Protein AF-A0ABD6W4W5-F1 (afdb_monomer_lite)

Foldseek 3Di:
DVLVVLLCCCVVVVDDLVVSCVVVVHDSVVNVVSNVVVVVCCVVPVPDPPPPVPPPPDD

Radius of gyration: 12.5 Å; chains: 1; bounding box: 21×36×28 Å

Secondary structure (DSSP, 8-state):
-HHHHHHHHHHTS---HHHHHHHTT--HHHHHHHHHHHHHHHHT-TTSSSSSTTTTS--

Organism: Rathayibacter rathayi (NCBI:txid33887)

pLDDT: mean 75.77, std 19.22, range [39.66, 93.62]

InterPro domains:
  IPR002514 Transposase IS3/IS911family [PF01527] (1-43)
  IPR009057 Homedomain-like superfamily [SSF46689] (1-45)

Structure (mmCIF, N/CA/C/O backbone):
data_AF-A0ABD6W4W5-F1
#
_entry.id   AF-A0ABD6W4W5-F1
#
loop_
_atom_site.group_PDB
_atom_site.id
_atom_site.type_symbol
_atom_site.label_atom_id
_atom_site.label_alt_id
_atom_site.label_comp_id
_atom_site.label_asym_id
_atom_site.label_entity_id
_atom_site.label_seq_id
_atom_site.pdbx_PDB_ins_code
_atom_site.Cartn_x
_atom_site.Cartn_y
_atom_site.Cartn_z
_atom_site.occupancy
_atom_site.B_iso_or_equiv
_atom_site.auth_seq_id
_atom_site.auth_comp_id
_atom_site.auth_asym_id
_atom_site.auth_atom_id
_atom_site.pdbx_PDB_model_num
ATOM 1 N N . GLU A 1 1 ? 10.215 -9.033 3.518 1.00 68.88 1 GLU A N 1
ATOM 2 C CA . GLU A 1 1 ? 9.004 -9.836 3.248 1.00 68.88 1 GLU A CA 1
ATOM 3 C C . GLU A 1 1 ? 7.726 -9.022 3.462 1.00 68.88 1 GLU A C 1
ATOM 5 O O . GLU A 1 1 ? 7.069 -8.729 2.475 1.00 68.88 1 GLU A O 1
ATOM 10 N N . PHE A 1 2 ? 7.463 -8.472 4.656 1.00 79.44 2 PHE A N 1
ATOM 11 C CA . PHE A 1 2 ? 6.246 -7.680 4.949 1.00 79.44 2 PHE A CA 1
ATOM 12 C C . PHE A 1 2 ? 5.892 -6.562 3.943 1.00 79.44 2 PHE A C 1
ATOM 14 O O . PHE A 1 2 ? 4.748 -6.413 3.529 1.00 79.44 2 PHE A O 1
ATOM 21 N N . ARG A 1 3 ? 6.882 -5.774 3.500 1.00 81.56 3 ARG A N 1
ATOM 22 C CA . ARG A 1 3 ? 6.648 -4.689 2.525 1.00 81.56 3 ARG A CA 1
ATOM 23 C C . ARG A 1 3 ? 6.214 -5.215 1.155 1.00 81.56 3 ARG A C 1
ATOM 25 O O . ARG A 1 3 ? 5.396 -4.586 0.497 1.00 81.56 3 ARG A O 1
ATOM 32 N N . ALA A 1 4 ? 6.793 -6.337 0.726 1.00 81.81 4 ALA A N 1
ATOM 33 C CA . ALA A 1 4 ? 6.478 -6.956 -0.556 1.00 81.81 4 ALA A CA 1
ATOM 34 C C . ALA A 1 4 ? 5.094 -7.612 -0.512 1.00 81.81 4 ALA A C 1
ATOM 36 O O . ALA A 1 4 ? 4.334 -7.479 -1.466 1.00 81.81 4 ALA A O 1
ATOM 37 N N . GLU A 1 5 ? 4.747 -8.230 0.619 1.00 85.62 5 GLU A N 1
ATOM 38 C CA . GLU A 1 5 ? 3.418 -8.785 0.869 1.00 85.62 5 GLU A CA 1
ATOM 39 C C . GLU A 1 5 ? 2.340 -7.694 0.852 1.00 85.62 5 GLU A C 1
ATOM 41 O O . GLU A 1 5 ? 1.395 -7.790 0.077 1.00 85.62 5 GLU A O 1
ATOM 46 N N . ALA A 1 6 ? 2.529 -6.590 1.584 1.00 89.31 6 ALA A N 1
ATOM 47 C CA . ALA A 1 6 ? 1.577 -5.476 1.591 1.00 89.31 6 ALA A CA 1
ATOM 48 C C . ALA A 1 6 ? 1.376 -4.850 0.196 1.00 89.31 6 ALA A C 1
ATOM 50 O O . ALA A 1 6 ? 0.270 -4.461 -0.173 1.00 89.31 6 ALA A O 1
ATOM 51 N N . VAL A 1 7 ? 2.445 -4.754 -0.603 1.00 88.38 7 VAL A N 1
ATOM 52 C CA . VAL A 1 7 ? 2.364 -4.262 -1.986 1.00 88.38 7 VAL A CA 1
ATOM 53 C C . VAL A 1 7 ? 1.653 -5.265 -2.898 1.00 88.38 7 VAL A C 1
ATOM 55 O O . VAL A 1 7 ? 0.847 -4.843 -3.728 1.00 88.38 7 VAL A O 1
ATOM 58 N N . ARG A 1 8 ? 1.899 -6.573 -2.739 1.00 85.62 8 ARG A N 1
ATOM 59 C CA . ARG A 1 8 ? 1.161 -7.616 -3.466 1.00 85.62 8 ARG A CA 1
ATOM 60 C C . ARG A 1 8 ? -0.315 -7.607 -3.102 1.00 85.62 8 ARG A C 1
ATOM 62 O O . ARG A 1 8 ? -1.128 -7.631 -4.006 1.00 85.62 8 ARG A O 1
ATOM 69 N N . GLU A 1 9 ? -0.682 -7.455 -1.836 1.00 89.12 9 GLU A N 1
ATOM 70 C CA . GLU A 1 9 ? -2.090 -7.340 -1.430 1.00 89.12 9 GLU A CA 1
ATOM 71 C C . GLU A 1 9 ? -2.823 -6.195 -2.148 1.00 89.12 9 GLU A C 1
ATOM 73 O O . GLU A 1 9 ? -3.983 -6.333 -2.527 1.00 89.12 9 GLU A O 1
ATOM 78 N N . VAL A 1 10 ? -2.151 -5.066 -2.380 1.00 89.94 10 VAL A N 1
ATOM 79 C CA . VAL A 1 10 ? -2.729 -3.933 -3.119 1.00 89.94 10 VAL A CA 1
ATOM 80 C C . VAL A 1 10 ? -2.809 -4.211 -4.621 1.00 89.94 10 VAL A C 1
ATOM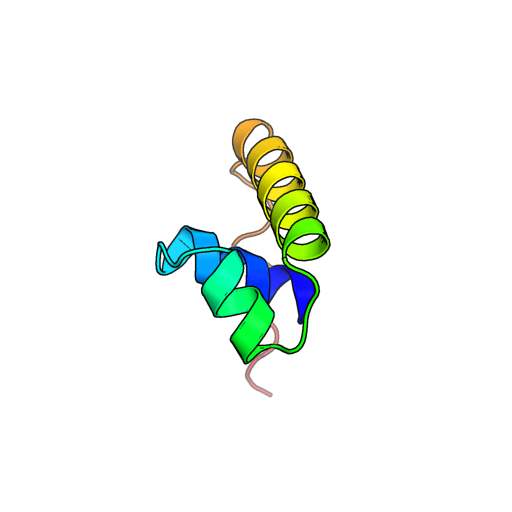 82 O O . VAL A 1 10 ? -3.801 -3.862 -5.253 1.00 89.94 10 VAL A O 1
ATOM 85 N N . ILE A 1 11 ? -1.762 -4.788 -5.217 1.00 87.19 11 ILE A N 1
ATOM 86 C CA . ILE A 1 11 ? -1.653 -4.947 -6.677 1.00 87.19 11 ILE A CA 1
ATOM 87 C C . ILE A 1 11 ? -2.361 -6.216 -7.169 1.00 87.19 11 ILE A C 1
ATOM 89 O O . ILE A 1 11 ? -3.124 -6.145 -8.124 1.00 87.19 11 ILE A O 1
ATOM 93 N N . ASP A 1 12 ? -2.118 -7.349 -6.516 1.00 86.31 12 ASP A N 1
ATOM 94 C CA . ASP A 1 12 ? -2.615 -8.682 -6.880 1.00 86.31 12 ASP A CA 1
ATOM 95 C C . ASP A 1 12 ? -4.090 -8.851 -6.499 1.00 86.31 12 ASP A C 1
ATOM 97 O O . ASP A 1 12 ? -4.912 -9.266 -7.310 1.00 86.31 12 ASP A O 1
ATOM 101 N N . ARG A 1 13 ? -4.471 -8.42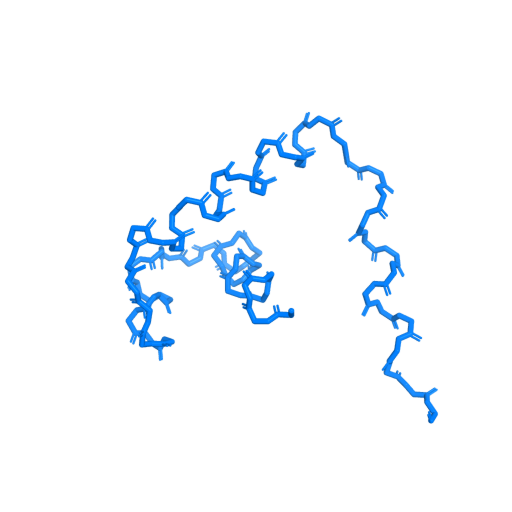8 -5.283 1.00 85.50 13 ARG A N 1
ATOM 102 C C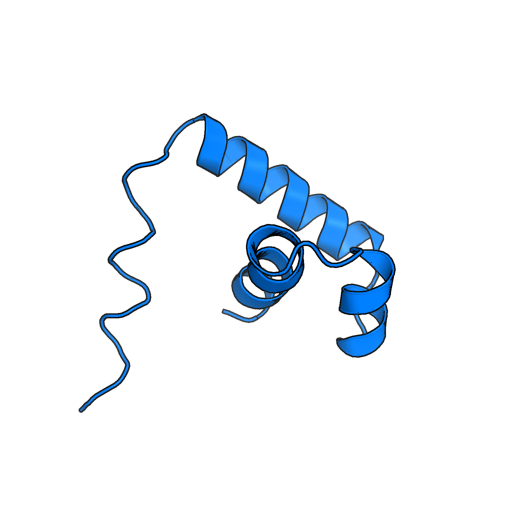A . ARG A 1 13 ? -5.880 -8.444 -4.844 1.00 85.50 13 ARG A CA 1
ATOM 103 C C . ARG A 1 13 ? -6.639 -7.159 -5.176 1.00 85.50 13 ARG A C 1
ATOM 105 O O . ARG A 1 13 ? -7.790 -7.013 -4.774 1.00 85.50 13 ARG A O 1
ATOM 112 N N . SER A 1 14 ? -6.001 -6.223 -5.884 1.00 87.38 14 SER A N 1
ATOM 113 C CA . SER A 1 14 ? -6.582 -4.948 -6.321 1.00 87.38 14 SER A CA 1
ATOM 114 C C . SER A 1 14 ? -7.262 -4.141 -5.195 1.00 87.38 14 SER A C 1
ATOM 116 O O . SER A 1 14 ? -8.251 -3.443 -5.434 1.00 87.38 14 SER A O 1
ATOM 118 N N . ARG A 1 15 ? -6.755 -4.244 -3.955 1.00 89.62 15 ARG A N 1
ATOM 119 C CA . ARG A 1 15 ? -7.310 -3.557 -2.777 1.00 89.62 15 ARG A CA 1
ATOM 120 C C . ARG A 1 15 ? -6.799 -2.124 -2.652 1.00 89.62 15 ARG A C 1
ATOM 122 O O . ARG A 1 15 ? -5.692 -1.792 -3.072 1.00 89.62 15 ARG A O 1
ATOM 129 N N . SER A 1 16 ? -7.585 -1.269 -2.003 1.00 93.62 16 SER A N 1
ATOM 130 C CA . SER A 1 16 ? -7.196 0.108 -1.698 1.00 93.62 16 SER A CA 1
ATOM 131 C C . SER A 1 16 ? -5.998 0.163 -0.748 1.00 93.62 16 SER A C 1
ATOM 133 O O . SER A 1 16 ? -5.982 -0.482 0.299 1.00 93.62 16 SER A O 1
ATOM 135 N N . VAL A 1 17 ? -5.022 1.024 -1.058 1.00 92.38 17 VAL A N 1
ATOM 136 C CA . VAL A 1 17 ? -3.844 1.256 -0.201 1.00 92.38 17 VAL A CA 1
ATOM 137 C C . VAL A 1 17 ? -4.240 1.691 1.213 1.00 92.38 17 VAL A C 1
ATOM 139 O O . VAL A 1 17 ? -3.592 1.298 2.177 1.00 92.38 17 VAL A O 1
ATOM 142 N N . ALA A 1 18 ? -5.297 2.496 1.345 1.00 92.06 18 ALA A N 1
ATOM 143 C CA . ALA A 1 18 ? -5.766 2.982 2.639 1.00 92.06 18 ALA A CA 1
ATOM 144 C C . ALA A 1 18 ? -6.284 1.848 3.538 1.00 92.06 18 ALA A C 1
ATOM 146 O O . ALA A 1 18 ? -5.921 1.802 4.713 1.00 92.06 18 ALA A O 1
ATOM 147 N N . ASP A 1 19 ? -7.069 0.923 2.981 1.00 93.19 19 ASP A N 1
ATOM 148 C CA . ASP A 1 19 ? -7.612 -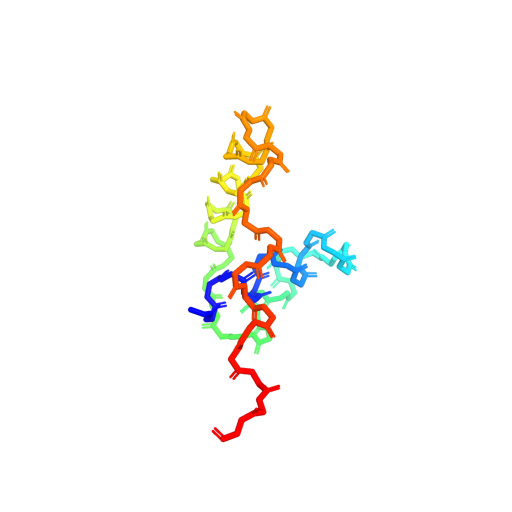0.224 3.712 1.00 93.19 19 ASP A CA 1
ATOM 149 C C . ASP A 1 19 ? -6.502 -1.181 4.148 1.00 93.19 19 ASP A C 1
ATOM 151 O O . ASP A 1 19 ? -6.375 -1.474 5.334 1.00 93.19 19 ASP A O 1
ATOM 155 N N . VAL A 1 20 ? -5.623 -1.575 3.219 1.00 92.56 20 VAL A N 1
ATOM 156 C CA . VAL A 1 20 ? -4.494 -2.473 3.521 1.00 92.56 20 VAL A CA 1
ATOM 157 C C . VAL A 1 20 ? -3.558 -1.846 4.555 1.00 92.56 20 VAL A C 1
ATOM 159 O O . VAL A 1 20 ? -3.106 -2.515 5.480 1.00 92.56 20 VAL A O 1
ATOM 162 N N . ALA A 1 21 ? -3.279 -0.545 4.448 1.00 91.69 21 ALA A N 1
ATOM 163 C CA . ALA A 1 21 ? -2.445 0.139 5.426 1.00 91.69 21 ALA A CA 1
ATOM 164 C C . ALA A 1 21 ? -3.096 0.154 6.816 1.00 91.69 21 ALA A C 1
ATOM 166 O O . ALA A 1 21 ? -2.419 -0.118 7.802 1.00 91.69 21 ALA A O 1
ATOM 167 N N . ARG A 1 22 ? -4.406 0.410 6.904 1.00 92.19 22 ARG A N 1
ATOM 168 C CA . ARG A 1 22 ? -5.138 0.421 8.175 1.00 92.19 22 ARG A CA 1
ATOM 169 C C . ARG A 1 22 ? -5.185 -0.960 8.830 1.00 92.19 22 ARG A C 1
ATOM 171 O O . ARG A 1 22 ? -4.965 -1.043 10.033 1.00 92.19 22 ARG A O 1
ATOM 178 N N . GLU A 1 23 ? -5.423 -2.019 8.058 1.00 91.06 23 GLU A N 1
ATOM 179 C CA . GLU A 1 23 ? -5.400 -3.407 8.549 1.00 91.06 23 GLU A CA 1
ATOM 180 C C . GLU A 1 23 ? -4.025 -3.801 9.096 1.00 91.06 23 GLU A C 1
ATOM 182 O O . GLU A 1 23 ? -3.925 -4.451 10.133 1.00 91.06 23 GLU A O 1
ATOM 187 N N . LEU A 1 24 ? -2.961 -3.369 8.420 1.00 87.69 24 LEU A N 1
ATOM 188 C CA . LEU A 1 24 ? -1.581 -3.687 8.783 1.00 87.69 24 LEU A CA 1
ATOM 189 C C . LEU A 1 24 ? -0.975 -2.723 9.820 1.00 87.69 24 LEU A C 1
ATOM 191 O O . LEU A 1 24 ? 0.203 -2.853 10.152 1.00 87.69 24 LEU A O 1
ATOM 195 N N . GLY A 1 25 ? -1.733 -1.731 10.305 1.00 91.06 25 GLY A N 1
ATOM 196 C CA . GLY A 1 25 ? -1.226 -0.695 11.214 1.00 91.06 25 GLY A CA 1
ATOM 197 C C . GLY A 1 25 ? -0.140 0.196 10.593 1.00 91.06 25 GLY A C 1
ATOM 198 O O . GLY A 1 25 ? 0.685 0.777 11.298 1.00 91.06 25 GLY A O 1
ATOM 199 N N . LEU A 1 26 ? -0.108 0.287 9.264 1.00 89.88 26 LEU A N 1
ATOM 200 C CA . LEU A 1 26 ? 0.835 1.075 8.485 1.00 89.88 26 LEU A CA 1
ATOM 201 C C . LEU A 1 26 ? 0.272 2.452 8.129 1.00 89.88 26 LEU A C 1
ATOM 203 O O . LEU A 1 26 ? -0.930 2.672 7.999 1.00 89.88 26 LEU A O 1
ATOM 207 N N . VAL A 1 27 ? 1.184 3.383 7.860 1.00 93.06 27 VAL A N 1
ATOM 208 C CA . VAL A 1 27 ? 0.828 4.683 7.288 1.00 93.06 27 VAL A CA 1
ATOM 209 C C . VAL A 1 27 ? 0.520 4.513 5.789 1.00 93.06 27 VAL A C 1
ATOM 211 O O . VAL A 1 27 ? 1.390 4.034 5.053 1.00 93.06 27 VAL A O 1
ATOM 214 N N . PRO A 1 28 ? -0.649 4.965 5.289 1.00 91.50 28 PRO A N 1
ATOM 215 C CA . PRO A 1 28 ? -1.031 4.815 3.881 1.00 91.50 28 PRO A CA 1
ATOM 216 C C . PRO A 1 28 ? -0.014 5.406 2.902 1.00 91.50 28 PRO A C 1
ATOM 218 O O . PRO A 1 28 ? 0.309 4.785 1.895 1.00 91.50 28 PRO A O 1
ATOM 221 N N . GLN A 1 29 ? 0.571 6.567 3.220 1.00 92.75 29 GLN A N 1
ATOM 222 C CA . GLN A 1 29 ? 1.610 7.188 2.387 1.00 92.75 29 GLN A CA 1
ATOM 223 C C . GLN A 1 29 ? 2.840 6.291 2.195 1.00 92.75 29 GLN A C 1
ATOM 225 O O . GLN A 1 29 ? 3.438 6.291 1.117 1.00 92.75 29 GLN A O 1
ATOM 230 N N . THR A 1 30 ? 3.223 5.526 3.218 1.00 91.62 30 THR A N 1
ATOM 231 C CA . THR A 1 30 ? 4.359 4.602 3.149 1.00 91.62 30 THR A CA 1
ATOM 232 C C . THR A 1 30 ? 4.064 3.470 2.174 1.00 91.62 30 THR A C 1
ATOM 234 O O . THR A 1 30 ? 4.877 3.189 1.291 1.00 91.62 30 THR A O 1
ATOM 237 N N . LEU A 1 31 ? 2.872 2.880 2.278 1.00 91.12 31 LEU A N 1
ATOM 238 C CA . LEU A 1 31 ? 2.444 1.815 1.382 1.00 91.12 31 LEU A CA 1
ATOM 239 C C . LEU A 1 31 ? 2.288 2.326 -0.061 1.00 91.12 31 LEU A C 1
ATOM 241 O O . LEU A 1 31 ? 2.783 1.682 -0.982 1.00 91.12 31 LEU A O 1
ATOM 245 N N . THR A 1 32 ? 1.747 3.533 -0.269 1.00 91.19 32 THR A N 1
ATOM 246 C CA . THR A 1 32 ? 1.687 4.179 -1.594 1.00 91.19 32 THR A CA 1
ATOM 247 C C . THR A 1 32 ? 3.074 4.325 -2.218 1.00 91.19 32 THR A C 1
ATOM 249 O O . THR A 1 32 ? 3.257 4.012 -3.396 1.00 91.19 32 THR A O 1
ATOM 252 N N . LYS A 1 33 ? 4.078 4.773 -1.449 1.00 91.94 33 LYS A N 1
ATOM 253 C CA . LYS A 1 33 ? 5.458 4.905 -1.947 1.00 91.94 33 LYS A CA 1
ATOM 254 C C . LYS A 1 33 ? 6.041 3.557 -2.368 1.00 91.94 33 LYS A C 1
ATOM 256 O O . LYS A 1 33 ? 6.710 3.496 -3.399 1.00 91.94 33 LYS A O 1
ATOM 261 N N . TRP A 1 34 ? 5.784 2.489 -1.613 1.00 91.12 34 TRP A N 1
ATOM 262 C CA . TRP A 1 34 ? 6.247 1.144 -1.965 1.00 91.12 34 TRP A CA 1
ATOM 263 C C . TRP A 1 34 ? 5.540 0.589 -3.201 1.00 91.12 34 TRP A C 1
ATOM 265 O O . TRP A 1 34 ? 6.214 0.065 -4.082 1.00 91.12 34 TRP A O 1
ATOM 275 N N . VAL A 1 35 ? 4.222 0.773 -3.323 1.00 88.38 35 VAL A N 1
ATOM 276 C CA . VAL A 1 35 ? 3.446 0.381 -4.513 1.00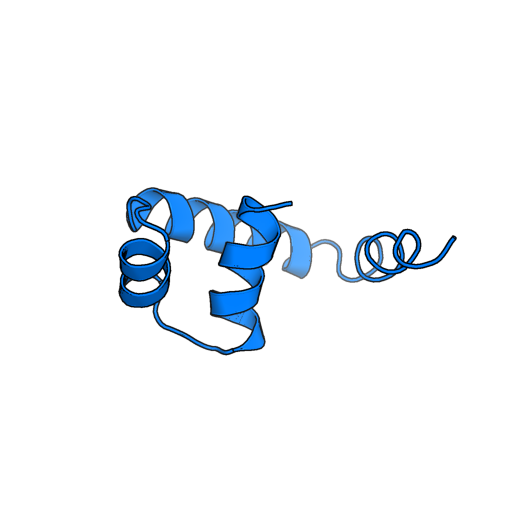 88.38 35 VAL A CA 1
ATOM 277 C C . VAL A 1 35 ? 3.947 1.123 -5.753 1.00 88.38 35 VAL A C 1
ATOM 279 O O . VAL A 1 35 ? 4.164 0.511 -6.796 1.00 88.38 35 VAL A O 1
ATOM 282 N N . ALA A 1 36 ? 4.198 2.430 -5.646 1.00 88.50 36 ALA A N 1
ATOM 283 C CA . ALA A 1 36 ? 4.741 3.228 -6.741 1.00 88.50 36 ALA A CA 1
ATOM 284 C C . ALA A 1 36 ? 6.163 2.793 -7.134 1.00 88.50 36 ALA A C 1
ATOM 286 O O . ALA A 1 36 ? 6.471 2.704 -8.320 1.00 88.50 36 ALA A O 1
ATOM 287 N N . ALA A 1 37 ? 7.027 2.504 -6.156 1.00 86.19 37 ALA A N 1
ATOM 288 C CA . ALA A 1 37 ? 8.363 1.975 -6.416 1.00 86.19 37 ALA A CA 1
ATOM 289 C C . ALA A 1 37 ? 8.300 0.601 -7.096 1.00 86.19 37 ALA A C 1
ATOM 291 O O . ALA A 1 37 ? 8.991 0.391 -8.086 1.00 86.19 37 ALA A O 1
ATOM 292 N N . HIS A 1 38 ? 7.421 -0.289 -6.628 1.00 85.38 38 HIS A N 1
ATOM 293 C CA . HIS A 1 38 ? 7.212 -1.602 -7.228 1.00 85.38 38 HIS A CA 1
ATOM 294 C C . HIS A 1 38 ? 6.726 -1.490 -8.671 1.00 85.38 38 HIS A C 1
ATOM 296 O O . HIS A 1 38 ? 7.328 -2.091 -9.545 1.00 85.38 38 HIS A O 1
ATOM 302 N N . ARG 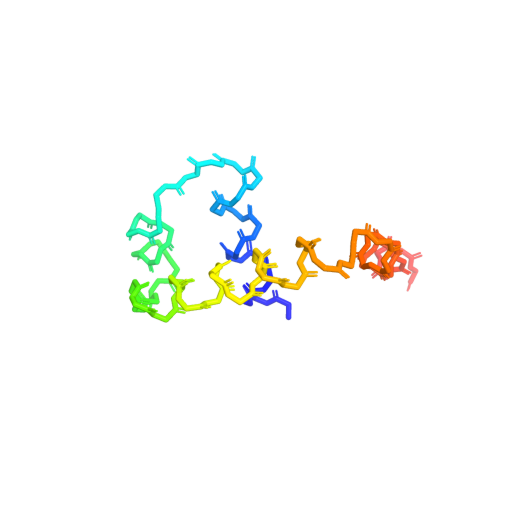A 1 39 ? 5.727 -0.646 -8.962 1.00 82.69 39 ARG A N 1
ATOM 303 C CA . ARG A 1 39 ? 5.260 -0.410 -10.340 1.00 82.69 39 ARG A CA 1
ATOM 304 C C . ARG A 1 39 ? 6.366 0.105 -11.261 1.00 82.69 39 ARG A C 1
ATOM 306 O O . ARG A 1 39 ? 6.427 -0.323 -12.406 1.00 82.69 39 ARG A O 1
ATOM 313 N N . ARG A 1 40 ? 7.248 0.987 -10.773 1.00 82.25 40 ARG A N 1
ATOM 314 C CA . ARG A 1 40 ? 8.403 1.472 -11.550 1.00 82.25 40 ARG A CA 1
ATOM 315 C C . ARG A 1 40 ? 9.422 0.370 -11.833 1.00 82.25 40 ARG A C 1
ATOM 317 O O . ARG A 1 40 ? 9.921 0.297 -12.948 1.00 82.25 40 ARG A O 1
ATOM 324 N N . THR A 1 41 ? 9.712 -0.480 -10.851 1.00 75.06 41 THR A N 1
ATOM 325 C CA . THR A 1 41 ? 10.624 -1.618 -11.032 1.00 75.06 41 THR A CA 1
ATOM 326 C C . THR A 1 41 ? 10.017 -2.688 -11.941 1.00 75.06 41 THR A C 1
ATOM 328 O O . THR A 1 41 ? 10.712 -3.197 -12.812 1.00 75.06 41 THR A O 1
ATOM 331 N N . SER A 1 42 ? 8.724 -2.992 -11.791 1.00 68.19 42 SER A N 1
ATOM 332 C CA . SER A 1 42 ? 8.019 -3.975 -12.619 1.00 68.19 42 SER A CA 1
ATOM 333 C C . SER A 1 42 ? 7.895 -3.511 -14.070 1.00 68.19 42 SER A C 1
ATOM 335 O O . SER A 1 42 ? 8.186 -4.289 -14.966 1.00 68.19 42 SER A O 1
ATOM 337 N N . ALA A 1 43 ? 7.579 -2.234 -14.318 1.00 61.81 43 ALA A N 1
ATOM 338 C CA . ALA A 1 43 ? 7.490 -1.680 -15.675 1.00 61.81 43 ALA A CA 1
ATOM 339 C C . ALA A 1 43 ? 8.840 -1.611 -16.421 1.00 61.81 43 ALA A C 1
ATOM 341 O O . ALA A 1 43 ? 8.855 -1.420 -17.633 1.00 61.81 43 ALA A O 1
ATOM 342 N N . GLY A 1 44 ? 9.969 -1.739 -15.716 1.00 52.34 44 GLY A N 1
ATOM 343 C CA . GLY A 1 44 ? 11.313 -1.752 -16.304 1.00 52.34 44 GLY A CA 1
ATOM 344 C C . GLY A 1 44 ? 12.030 -3.104 -16.226 1.00 52.34 44 GLY A C 1
ATOM 345 O O . GLY A 1 44 ? 13.197 -3.178 -16.602 1.00 52.34 44 GLY A O 1
ATOM 346 N N . GLY A 1 45 ? 11.392 -4.158 -15.704 1.00 46.94 45 GLY A N 1
ATOM 347 C CA . GLY A 1 45 ? 12.103 -5.376 -15.308 1.00 46.94 45 GLY A CA 1
ATOM 348 C C . GLY A 1 45 ? 11.206 -6.567 -14.987 1.00 46.94 45 GLY A C 1
ATOM 349 O O . GLY A 1 45 ? 11.409 -7.215 -13.961 1.00 46.94 45 GLY A O 1
ATOM 350 N N . GLU A 1 46 ? 10.240 -6.872 -15.856 1.00 44.47 46 GLU A N 1
ATOM 351 C CA . GLU A 1 46 ? 9.280 -7.981 -15.710 1.00 44.47 46 GLU A CA 1
ATOM 352 C C . GLU A 1 46 ? 9.888 -9.392 -15.504 1.00 44.47 46 GLU A C 1
ATOM 354 O O . GLU A 1 46 ? 9.146 -10.317 -15.199 1.00 44.47 46 GLU A O 1
ATOM 359 N N . GLU A 1 47 ? 11.208 -9.612 -15.582 1.00 47.12 47 GLU A N 1
ATOM 360 C CA . GLU A 1 47 ? 11.742 -10.985 -15.655 1.00 47.12 47 GLU A CA 1
ATOM 361 C C . GLU A 1 47 ? 12.362 -11.581 -14.371 1.00 47.12 47 GLU A C 1
ATOM 363 O O . GLU A 1 47 ? 12.501 -12.798 -14.284 1.00 47.12 47 GLU A O 1
ATOM 368 N N . LYS A 1 48 ? 12.764 -10.816 -13.343 1.00 43.12 48 LYS A N 1
ATOM 369 C CA . LYS A 1 48 ? 13.721 -11.385 -12.352 1.00 43.12 48 LYS A CA 1
ATOM 370 C C . LYS A 1 48 ? 13.192 -11.795 -10.976 1.00 43.12 48 LYS A C 1
ATOM 372 O O . LYS A 1 48 ? 13.902 -12.522 -10.287 1.00 43.12 48 LYS A O 1
ATOM 377 N N . LEU A 1 49 ? 11.982 -11.417 -10.552 1.00 45.34 49 LEU A N 1
ATOM 378 C CA . LEU A 1 49 ? 11.566 -11.641 -9.151 1.00 45.34 49 LEU A CA 1
ATOM 379 C C . LEU A 1 49 ? 10.208 -12.330 -8.952 1.00 45.34 49 LEU A C 1
ATOM 381 O O . LEU A 1 49 ? 9.518 -12.078 -7.967 1.00 45.34 49 LEU A O 1
ATOM 385 N N . THR A 1 50 ? 9.815 -13.224 -9.853 1.00 49.03 50 THR A N 1
ATOM 386 C CA . THR A 1 50 ? 8.711 -14.169 -9.590 1.00 49.03 50 THR A CA 1
ATOM 387 C C . THR A 1 50 ? 9.216 -15.560 -9.191 1.00 49.03 50 THR A C 1
ATOM 389 O O . THR A 1 50 ? 8.470 -16.320 -8.578 1.00 49.03 50 THR A O 1
ATOM 392 N N . VAL A 1 51 ? 10.496 -15.876 -9.442 1.00 47.47 51 VAL A N 1
ATOM 393 C CA . VAL A 1 51 ? 11.049 -17.232 -9.247 1.00 47.47 51 VAL A CA 1
ATOM 394 C C . VAL A 1 51 ? 11.752 -17.432 -7.894 1.00 47.47 51 VAL A C 1
ATOM 396 O O . VAL A 1 51 ? 11.716 -18.537 -7.365 1.00 47.47 51 VAL A O 1
ATOM 399 N N . GLN A 1 52 ? 12.340 -16.399 -7.274 1.00 46.50 52 GLN A N 1
ATOM 400 C CA . GLN A 1 52 ? 13.114 -16.605 -6.032 1.00 46.50 52 GLN A CA 1
ATOM 401 C C . GLN A 1 52 ? 12.284 -16.661 -4.737 1.00 46.50 52 GLN A C 1
ATOM 403 O O . GLN A 1 52 ? 12.737 -17.249 -3.761 1.00 46.50 52 GLN A O 1
ATOM 408 N N . ASP A 1 53 ? 11.057 -16.133 -4.720 1.00 46.56 53 ASP A N 1
ATOM 409 C CA . ASP A 1 53 ? 10.244 -16.059 -3.490 1.00 46.56 53 ASP A CA 1
ATOM 410 C C . ASP A 1 53 ? 9.477 -17.367 -3.185 1.00 46.56 53 ASP A C 1
ATOM 412 O O . ASP A 1 53 ? 9.009 -17.584 -2.073 1.00 46.56 53 ASP A O 1
ATOM 416 N N . ARG A 1 54 ? 9.368 -18.287 -4.159 1.00 47.41 54 ARG A N 1
ATOM 417 C CA . ARG A 1 54 ? 8.739 -19.613 -3.966 1.00 47.41 54 ARG A CA 1
ATOM 418 C C . ARG A 1 54 ? 9.713 -20.712 -3.533 1.00 47.41 54 ARG A C 1
ATOM 420 O O . ARG A 1 54 ? 9.262 -21.790 -3.163 1.00 47.41 54 ARG A O 1
ATOM 427 N N . ALA A 1 55 ? 11.022 -20.466 -3.559 1.00 46.19 55 ALA A N 1
ATOM 428 C CA . ALA A 1 55 ? 12.026 -21.509 -3.331 1.00 46.19 55 ALA A CA 1
ATOM 429 C C . ALA A 1 55 ? 12.315 -21.816 -1.847 1.00 46.19 55 ALA A C 1
ATOM 431 O O . ALA A 1 55 ? 13.151 -22.670 -1.572 1.00 46.19 55 ALA A O 1
ATOM 432 N N . ARG A 1 56 ? 11.654 -21.156 -0.881 1.00 43.50 56 ARG A N 1
ATOM 433 C CA . ARG A 1 56 ? 11.937 -21.359 0.555 1.00 43.50 56 ARG A CA 1
ATOM 434 C C . ARG A 1 56 ? 10.730 -21.732 1.418 1.00 43.50 56 ARG A C 1
ATOM 436 O O . ARG A 1 56 ? 10.715 -21.444 2.609 1.00 43.50 56 ARG A O 1
ATOM 443 N N . ILE A 1 57 ? 9.735 -22.407 0.843 1.00 47.44 57 ILE A N 1
ATOM 444 C CA . ILE A 1 57 ? 8.735 -23.137 1.634 1.00 47.44 57 ILE A CA 1
ATOM 445 C C . ILE A 1 57 ? 8.756 -24.604 1.201 1.00 47.44 57 ILE A C 1
ATOM 447 O O . ILE A 1 57 ? 8.027 -24.988 0.288 1.00 47.44 57 ILE A O 1
ATOM 451 N N . LYS A 1 58 ? 9.632 -25.368 1.872 1.00 39.66 58 LYS A N 1
ATOM 452 C CA . LYS A 1 58 ? 9.620 -26.816 2.182 1.00 39.66 58 LYS A CA 1
ATOM 453 C C . LYS A 1 58 ? 11.027 -27.424 2.079 1.00 39.66 58 LYS A C 1
ATOM 455 O O . LYS A 1 58 ? 11.378 -27.960 1.036 1.00 39.66 58 LYS A O 1
ATOM 460 N N . GLU A 1 59 ? 11.800 -27.308 3.157 1.00 41.59 59 GLU A N 1
ATOM 461 C CA . GLU A 1 59 ? 12.326 -28.422 3.979 1.00 41.59 59 GLU A CA 1
ATOM 462 C C . GLU A 1 59 ? 12.962 -27.846 5.254 1.00 41.59 59 GLU A C 1
ATOM 464 O O . GLU A 1 59 ? 13.657 -26.808 5.143 1.00 41.59 59 GLU A O 1
#

Sequence (59 aa):
EFRAEAVREVIDRSRSVADVARELGLVPQTLTKWVAAHRRTSAGGEEKLTVQDRARIKE